Protein AF-T0J1H4-F1 (afdb_monomer)

Mean predicted aligned error: 4.23 Å

Foldseek 3Di:
DQLVLLVVLQVVLLVLLLVLVLVLQVVPDDPVVSVVVNVVSDPPDRDQLVNSLVVVVVVPNQLSVQLVVQVVVDPPLRVLSVVSVVLNVCVVVVHPRDDDPVSSVVSNVSSVVSSVSSNVSSPD

InterPro domains:
  IPR041519 RiboL-PSP-HEPN [PF18735] (2-123)

Organism: NCBI:txid1346791

pLDDT: mean 90.08, std 8.79, range [57.69, 97.94]

Secondary structure (DSSP, 8-state):
-HHHHHHHHHHHHHHHHHHHHHHHHHTTS-HHHHHHHHHH--TT----HHHHHHHHTTT-HHHHHHHHHHHHTSTTHHHHHHHHHHHHHHHHTT------HHHHHHHHHHHHHHHHHHHHHT--

Sequence (124 aa):
MARFGVVLVCGYVERCVEVIILNRLTARAQPRVLQFIKTYFKKGTNYDCEAICQLLIRFDQGWSNAFRKTIEANDGWEASLASAYALRNSIAHGGDGNKGLPSVEAFYSDCKSIVTALIEATKN

Solvent-accessible surface area (backbone atoms 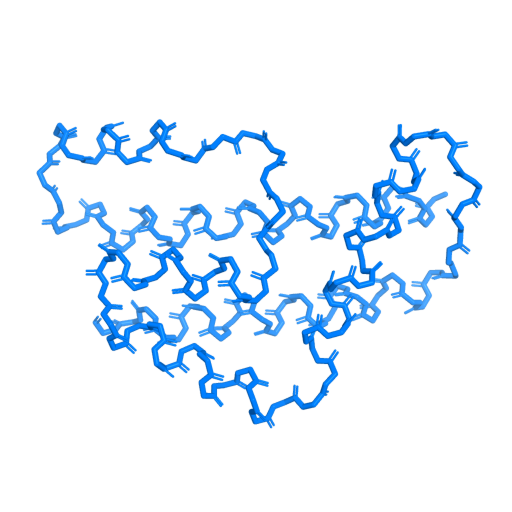only — not comparable to full-atom values): 6863 Å² total; per-residue (Å²): 112,46,57,60,47,34,45,50,44,50,51,48,51,42,50,47,55,51,52,53,54,52,56,65,38,64,85,75,47,57,71,69,60,48,54,54,54,56,67,68,68,57,92,89,58,80,68,44,67,64,54,45,35,64,50,33,46,76,78,37,58,64,32,18,52,47,30,48,56,52,52,73,72,40,85,60,43,60,61,42,49,50,50,42,48,52,42,34,51,34,41,74,74,70,42,84,61,70,61,60,62,70,56,44,50,49,41,40,54,44,48,50,50,52,52,48,41,50,53,62,27,56,69,119

Structure (mmCIF, N/CA/C/O backbone):
data_AF-T0J1H4-F1
#
_entry.id   AF-T0J1H4-F1
#
loop_
_atom_site.group_PDB
_atom_site.id
_atom_site.type_symbol
_atom_site.label_atom_id
_atom_site.label_alt_id
_atom_site.label_comp_id
_atom_site.label_asym_id
_atom_site.label_entity_id
_atom_site.label_seq_id
_atom_site.pdbx_PDB_ins_code
_atom_site.Cartn_x
_atom_site.Cartn_y
_atom_site.Cartn_z
_atom_site.occupancy
_atom_site.B_iso_or_equiv
_atom_site.auth_seq_id
_atom_site.auth_comp_id
_atom_site.auth_asym_id
_atom_site.auth_atom_id
_atom_site.pdbx_PDB_model_num
ATOM 1 N N . MET A 1 1 ? 4.244 3.747 -24.142 1.00 57.69 1 MET A N 1
ATOM 2 C CA . MET A 1 1 ? 3.162 2.987 -23.471 1.00 57.69 1 MET A CA 1
ATOM 3 C C . MET A 1 1 ? 3.552 2.536 -22.065 1.00 57.69 1 MET A C 1
ATOM 5 O O . MET A 1 1 ? 2.834 2.882 -21.138 1.00 57.69 1 MET A O 1
ATOM 9 N N . ALA A 1 2 ? 4.703 1.883 -21.867 1.00 67.81 2 ALA A N 1
ATOM 10 C CA . ALA A 1 2 ? 5.145 1.435 -20.537 1.00 67.81 2 ALA A CA 1
ATOM 11 C C . ALA A 1 2 ? 5.280 2.561 -19.485 1.00 67.81 2 ALA A C 1
ATOM 13 O O . ALA A 1 2 ? 4.917 2.359 -18.330 1.00 67.81 2 ALA A O 1
ATOM 14 N N . ARG A 1 3 ? 5.694 3.773 -19.894 1.00 74.88 3 ARG A N 1
ATOM 15 C CA . ARG A 1 3 ? 5.742 4.967 -19.021 1.00 74.88 3 ARG A CA 1
ATOM 16 C C . ARG A 1 3 ? 4.406 5.270 -18.330 1.00 74.88 3 ARG A C 1
ATOM 18 O O . ARG A 1 3 ? 4.372 5.470 -17.122 1.00 74.88 3 ARG A O 1
ATOM 25 N N . PHE A 1 4 ? 3.304 5.253 -19.082 1.00 82.25 4 PHE A N 1
ATOM 26 C CA . PHE A 1 4 ? 1.968 5.477 -18.522 1.00 82.25 4 PHE A CA 1
ATOM 27 C C . PHE A 1 4 ? 1.537 4.332 -17.603 1.00 82.25 4 PHE A C 1
ATOM 29 O O . PHE A 1 4 ? 0.888 4.578 -16.593 1.00 82.25 4 PHE A O 1
ATOM 36 N N . GLY A 1 5 ? 1.950 3.099 -17.907 1.00 85.56 5 GLY A N 1
ATOM 37 C CA . GLY A 1 5 ? 1.674 1.939 -17.063 1.00 85.56 5 GLY A CA 1
ATOM 38 C C . GLY A 1 5 ? 2.244 2.087 -15.651 1.00 85.56 5 GLY A C 1
AT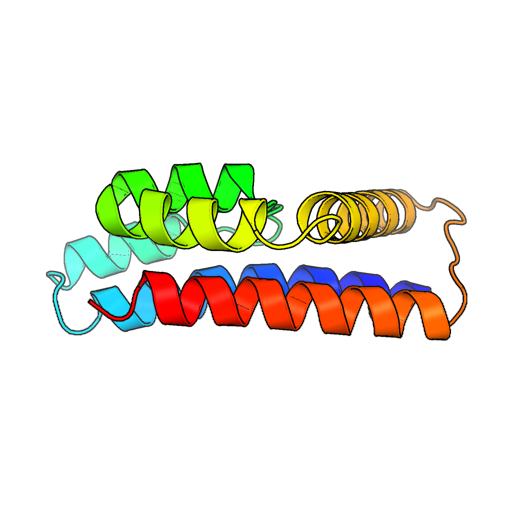OM 39 O O . GLY A 1 5 ? 1.529 1.869 -14.683 1.00 85.56 5 GLY A O 1
ATOM 40 N N . VAL A 1 6 ? 3.487 2.555 -15.512 1.00 89.88 6 VAL A N 1
ATOM 41 C CA . VAL A 1 6 ? 4.110 2.776 -14.190 1.00 89.88 6 VAL A CA 1
ATOM 42 C C . VAL A 1 6 ? 3.366 3.849 -13.392 1.00 89.88 6 VAL A C 1
ATOM 44 O O . VAL A 1 6 ? 3.107 3.667 -12.205 1.00 89.88 6 VAL A O 1
ATOM 47 N N . VAL A 1 7 ? 2.964 4.944 -14.047 1.00 90.06 7 VAL A N 1
ATOM 48 C CA . VAL A 1 7 ? 2.158 6.002 -13.414 1.00 90.06 7 VAL A CA 1
ATOM 49 C C . VAL A 1 7 ? 0.836 5.439 -12.885 1.00 90.06 7 VAL A C 1
ATOM 51 O O . VAL A 1 7 ? 0.452 5.746 -11.757 1.00 90.06 7 VAL A O 1
ATOM 54 N N . LEU A 1 8 ? 0.171 4.582 -13.665 1.00 91.06 8 LEU A N 1
ATOM 55 C CA . LEU A 1 8 ? -1.072 3.925 -13.259 1.00 91.06 8 LEU A CA 1
ATOM 56 C C . LEU A 1 8 ? -0.867 2.943 -12.101 1.00 91.06 8 LEU A C 1
ATOM 58 O O . LEU A 1 8 ? -1.690 2.923 -11.192 1.00 91.06 8 LEU A O 1
ATOM 62 N N . VAL A 1 9 ? 0.223 2.169 -12.093 1.00 92.69 9 VAL A N 1
ATOM 63 C CA . VAL A 1 9 ? 0.540 1.233 -10.999 1.00 92.69 9 VAL A CA 1
ATOM 64 C C . VAL A 1 9 ? 0.762 1.976 -9.681 1.00 92.69 9 VAL A C 1
ATOM 66 O O . VAL A 1 9 ? 0.177 1.606 -8.665 1.00 92.69 9 VAL A O 1
ATOM 69 N N . CYS A 1 10 ? 1.537 3.062 -9.687 1.00 93.00 10 CYS A N 1
ATOM 70 C CA . CYS A 1 10 ? 1.715 3.881 -8.487 1.00 93.00 10 CYS A CA 1
ATOM 71 C C . CYS A 1 10 ? 0.389 4.509 -8.034 1.00 93.00 10 CYS A C 1
ATOM 73 O O . CYS A 1 10 ? 0.029 4.403 -6.867 1.00 93.00 10 CYS A O 1
ATOM 75 N N . GLY A 1 11 ? -0.376 5.100 -8.960 1.00 92.88 11 GLY A N 1
ATOM 76 C CA . GLY A 1 11 ? -1.684 5.680 -8.642 1.00 92.88 11 GLY A CA 1
ATOM 77 C C . GLY A 1 11 ? -2.693 4.651 -8.115 1.00 92.88 11 GLY A C 1
ATOM 78 O O . GLY A 1 11 ? -3.528 4.982 -7.275 1.00 92.88 11 GLY A O 1
ATOM 79 N N . TYR A 1 12 ? -2.596 3.395 -8.561 1.00 94.44 12 TYR A N 1
ATOM 80 C CA . TYR A 1 12 ? -3.382 2.280 -8.038 1.00 94.44 12 TYR A CA 1
ATOM 81 C C . TYR A 1 12 ? -3.094 2.039 -6.552 1.00 94.44 12 TYR A C 1
ATOM 83 O O . TYR A 1 12 ? -4.039 1.995 -5.766 1.00 94.44 12 TYR A O 1
ATOM 91 N N . VAL A 1 13 ? -1.819 1.961 -6.148 1.00 95.31 13 VAL A N 1
ATOM 92 C CA . VAL A 1 13 ? -1.443 1.788 -4.733 1.00 95.31 13 VAL A CA 1
ATOM 93 C C . VAL A 1 13 ? -1.967 2.949 -3.893 1.00 95.31 13 VAL A C 1
ATOM 95 O O . VAL A 1 13 ? -2.653 2.721 -2.898 1.00 95.31 13 VAL A O 1
ATOM 98 N N . GLU A 1 14 ? -1.723 4.186 -4.329 1.00 94.38 14 GLU A N 1
ATOM 99 C CA . GLU A 1 14 ? -2.159 5.388 -3.610 1.00 94.38 14 GLU A CA 1
ATOM 100 C C . GLU A 1 14 ? -3.670 5.406 -3.384 1.00 94.38 14 GLU A C 1
ATOM 102 O O . GLU A 1 14 ? -4.149 5.628 -2.267 1.00 94.38 14 GLU A O 1
ATOM 107 N N . ARG A 1 15 ? -4.433 5.107 -4.441 1.00 93.94 15 ARG A N 1
ATOM 108 C CA . ARG A 1 15 ? -5.889 5.084 -4.367 1.00 93.94 15 ARG A CA 1
ATOM 109 C C . ARG A 1 15 ? -6.395 3.942 -3.492 1.00 93.94 15 ARG A C 1
ATOM 111 O O . ARG A 1 15 ? -7.352 4.135 -2.745 1.00 93.94 15 ARG A O 1
ATOM 118 N N . CYS A 1 16 ? -5.785 2.763 -3.578 1.00 95.50 16 CYS A N 1
ATOM 119 C CA . CYS A 1 16 ? -6.173 1.618 -2.766 1.00 95.50 16 CYS A CA 1
ATOM 120 C C . CYS A 1 16 ? -5.931 1.867 -1.277 1.00 95.50 16 CYS A C 1
ATOM 122 O O . CYS A 1 16 ? -6.834 1.594 -0.489 1.00 95.50 16 CYS A O 1
ATOM 124 N N . VAL A 1 17 ? -4.781 2.432 -0.893 1.00 94.94 17 VAL A N 1
ATOM 125 C CA . VAL A 1 17 ? -4.483 2.778 0.508 1.00 94.94 17 VAL A CA 1
ATOM 126 C C . VAL A 1 17 ? -5.566 3.693 1.083 1.00 94.94 17 VAL A C 1
ATOM 128 O O . VAL A 1 17 ? -6.139 3.388 2.130 1.00 94.94 17 VAL A O 1
ATOM 131 N N . GLU A 1 18 ? -5.908 4.766 0.365 1.00 93.94 18 GLU A N 1
ATOM 132 C CA . GLU A 1 18 ? -6.978 5.686 0.761 1.00 93.94 18 GLU A CA 1
ATOM 133 C C . GLU A 1 18 ? -8.327 4.965 0.906 1.00 93.94 18 GLU A C 1
ATOM 135 O O . GLU A 1 18 ? -8.976 5.053 1.950 1.00 93.94 18 GLU A O 1
ATOM 140 N N . VAL A 1 19 ? -8.763 4.247 -0.136 1.00 93.94 19 VAL A N 1
ATOM 141 C CA . VAL A 1 19 ? -10.084 3.601 -0.162 1.00 93.94 19 VAL A CA 1
ATOM 142 C C . VAL A 1 19 ? -10.216 2.558 0.939 1.00 93.94 19 VAL A C 1
ATOM 144 O O . VAL A 1 19 ? -11.251 2.516 1.602 1.00 93.94 19 VAL A O 1
ATOM 147 N N . ILE A 1 20 ? -9.193 1.725 1.143 1.00 95.31 20 ILE A N 1
ATOM 148 C CA . ILE A 1 20 ? -9.220 0.659 2.147 1.00 95.31 20 ILE A CA 1
ATOM 149 C C . ILE A 1 20 ? -9.357 1.273 3.538 1.00 95.31 20 ILE A C 1
ATOM 151 O O . ILE A 1 20 ? -10.291 0.923 4.260 1.00 95.31 20 ILE A O 1
ATOM 155 N N . ILE A 1 21 ? -8.499 2.234 3.890 1.00 93.56 21 ILE A N 1
ATOM 156 C CA . ILE A 1 21 ? -8.521 2.854 5.219 1.00 93.56 21 ILE A CA 1
ATOM 157 C C . ILE A 1 21 ? -9.844 3.591 5.450 1.00 93.56 21 ILE A C 1
ATOM 159 O O . ILE A 1 21 ? -10.505 3.369 6.465 1.00 93.56 21 ILE A O 1
ATOM 163 N N . LEU A 1 22 ? -10.289 4.420 4.501 1.00 92.56 22 LEU A N 1
ATOM 164 C CA . LEU A 1 22 ? -11.551 5.147 4.648 1.00 92.56 22 LEU A CA 1
ATOM 165 C C . LEU A 1 22 ? -12.753 4.206 4.770 1.00 92.56 22 LEU A C 1
ATOM 167 O O . LEU A 1 22 ? -13.657 4.482 5.560 1.00 92.56 22 LEU A O 1
ATOM 171 N N . ASN A 1 23 ? -12.771 3.091 4.037 1.00 93.25 23 ASN A N 1
ATOM 172 C CA . ASN A 1 23 ? -13.840 2.100 4.139 1.00 93.25 23 ASN A CA 1
ATOM 173 C C . ASN A 1 23 ? -13.878 1.472 5.544 1.00 93.25 23 ASN A C 1
ATOM 175 O O . ASN A 1 23 ? -14.934 1.460 6.176 1.00 93.25 23 ASN A O 1
ATOM 179 N N . ARG A 1 24 ? -12.722 1.070 6.095 1.00 92.25 24 ARG A N 1
ATOM 180 C CA . ARG A 1 24 ? -12.631 0.526 7.466 1.00 92.25 24 ARG A CA 1
ATOM 181 C C . ARG A 1 24 ? -13.133 1.499 8.525 1.00 92.25 24 ARG A C 1
ATOM 183 O O . ARG A 1 24 ? -13.775 1.092 9.491 1.00 92.25 24 ARG A O 1
ATOM 190 N N . LEU A 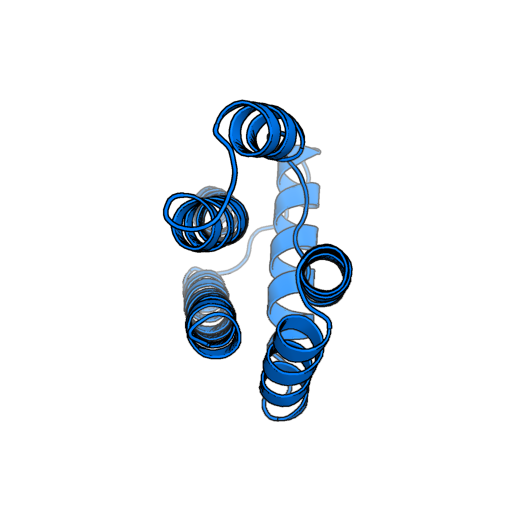1 25 ? -12.880 2.787 8.324 1.00 90.44 25 LEU A N 1
ATOM 191 C CA . LEU A 1 25 ? -13.295 3.830 9.254 1.00 90.44 25 LEU A CA 1
ATOM 192 C C . LEU A 1 25 ? -14.759 4.241 9.084 1.00 90.44 25 LEU A C 1
ATOM 194 O O . LEU A 1 25 ? -15.364 4.685 10.053 1.00 90.44 25 LEU A O 1
ATOM 198 N N . THR A 1 26 ? -15.358 4.084 7.901 1.00 89.00 26 THR A N 1
ATOM 199 C CA . THR A 1 26 ? -16.708 4.603 7.609 1.00 89.00 26 THR A CA 1
ATOM 200 C C . THR A 1 26 ? -17.780 4.036 8.545 1.00 89.00 26 THR A C 1
ATOM 202 O O . THR A 1 26 ? -18.691 4.763 8.927 1.00 89.00 26 THR A O 1
ATOM 205 N N . ALA A 1 27 ? -17.656 2.773 8.962 1.00 83.00 27 ALA A N 1
ATOM 206 C CA . ALA A 1 27 ? -18.601 2.146 9.890 1.00 83.00 27 ALA A CA 1
ATOM 207 C C . ALA A 1 27 ? -18.308 2.428 11.378 1.00 83.00 27 ALA A C 1
ATOM 209 O O . ALA A 1 27 ? -19.175 2.206 12.219 1.00 83.00 27 ALA A O 1
ATOM 210 N N . ARG A 1 28 ? -17.090 2.878 11.717 1.00 85.62 28 ARG A N 1
ATOM 211 C CA . ARG A 1 28 ? -16.594 2.971 13.106 1.00 85.62 28 ARG A CA 1
ATOM 212 C C . ARG A 1 28 ? -16.378 4.414 13.581 1.00 85.62 28 ARG A C 1
ATOM 214 O O . ARG A 1 28 ? -16.454 4.685 14.775 1.00 85.62 28 ARG A O 1
ATOM 221 N N . ALA A 1 29 ? -16.083 5.339 12.671 1.00 89.56 29 ALA A N 1
ATOM 222 C CA . ALA A 1 29 ? -15.677 6.701 12.992 1.00 89.56 29 ALA A CA 1
ATOM 223 C C . ALA A 1 29 ? -16.856 7.683 13.000 1.00 89.56 29 ALA A C 1
ATOM 225 O O . ALA A 1 29 ? -17.769 7.623 12.178 1.00 89.56 29 ALA A O 1
ATOM 226 N N . GLN A 1 30 ? -16.783 8.667 13.895 1.00 93.75 30 GLN A N 1
ATOM 227 C CA . GLN A 1 30 ? -17.722 9.783 13.929 1.00 93.75 30 GLN A CA 1
ATOM 228 C C . GLN A 1 30 ? -17.606 10.622 12.629 1.00 93.75 30 GLN A C 1
ATOM 230 O O . GLN A 1 30 ? -16.491 10.858 12.156 1.00 93.75 30 GLN A O 1
ATOM 235 N N . PRO A 1 31 ? -18.713 11.124 12.038 1.00 91.38 31 PRO A N 1
ATOM 236 C CA . PRO A 1 31 ? -18.685 11.753 10.710 1.00 91.38 31 PRO A CA 1
ATOM 237 C C . PRO A 1 31 ? -17.727 12.944 10.536 1.00 91.38 31 PRO A C 1
ATOM 239 O O . PRO A 1 31 ? -17.154 13.117 9.462 1.00 91.38 31 PRO A O 1
ATOM 242 N N . ARG A 1 32 ? -17.515 13.766 11.574 1.00 92.75 32 ARG A N 1
ATOM 243 C CA . ARG A 1 32 ? -16.569 14.900 11.529 1.00 92.75 32 ARG A CA 1
ATOM 244 C C . ARG A 1 32 ? -15.121 14.414 11.567 1.00 92.75 32 ARG A C 1
ATOM 246 O O . ARG A 1 32 ? -14.293 14.953 10.841 1.00 92.75 32 ARG A O 1
ATOM 253 N N . VAL A 1 33 ? -14.831 13.373 12.351 1.00 90.94 33 VAL A N 1
ATOM 254 C CA . VAL A 1 33 ? -13.520 12.701 12.355 1.00 90.94 33 VAL A CA 1
ATOM 255 C C . VAL A 1 33 ? -13.238 12.087 10.984 1.00 90.94 33 VAL A C 1
ATOM 257 O O . VAL A 1 33 ? -12.168 12.305 10.424 1.00 90.94 33 VAL A O 1
ATOM 260 N N . LEU A 1 34 ? -14.219 11.407 10.383 1.00 91.00 34 LEU A N 1
ATOM 261 C CA . LEU A 1 34 ? -14.085 10.858 9.033 1.00 91.00 34 LEU A CA 1
ATOM 262 C C . LEU A 1 34 ? -13.829 11.958 7.990 1.00 91.00 34 LEU A C 1
ATOM 264 O O . LEU A 1 34 ? -12.990 11.785 7.109 1.00 91.00 34 LEU A O 1
ATOM 268 N N . GLN A 1 35 ? -14.513 13.102 8.096 1.00 90.44 35 GLN A N 1
ATOM 269 C CA . GLN A 1 35 ? -14.288 14.242 7.207 1.00 90.44 35 GLN A CA 1
ATOM 270 C C . GLN A 1 35 ? -12.880 14.827 7.362 1.00 90.44 35 GLN A C 1
ATOM 272 O O . GLN A 1 35 ? -12.251 15.144 6.356 1.00 90.44 35 GLN A O 1
ATOM 277 N N . PHE A 1 36 ? -12.371 14.934 8.591 1.00 90.50 36 PHE A N 1
ATOM 278 C CA . PHE A 1 36 ? -10.992 15.348 8.849 1.00 90.50 36 PHE A CA 1
ATOM 279 C C . PHE A 1 36 ? -9.986 14.361 8.241 1.00 90.50 36 PHE A C 1
ATOM 281 O O . PHE A 1 36 ? -9.056 14.765 7.555 1.00 90.50 36 PHE A O 1
ATOM 288 N N . ILE A 1 37 ? -10.202 13.057 8.406 1.00 90.06 37 ILE A N 1
ATOM 289 C CA . ILE A 1 37 ? -9.304 12.032 7.860 1.00 90.06 37 ILE A CA 1
ATOM 290 C C . ILE A 1 37 ? -9.304 12.048 6.326 1.00 90.06 37 ILE A C 1
ATOM 292 O O . ILE A 1 37 ? -8.250 11.911 5.714 1.00 90.06 37 ILE A O 1
ATOM 296 N N . LYS A 1 38 ? -10.449 12.293 5.678 1.00 88.88 38 LYS A N 1
ATOM 297 C CA . LYS A 1 38 ? -10.507 12.463 4.216 1.00 88.88 38 LYS A CA 1
ATOM 298 C C . LYS A 1 38 ? -9.593 13.582 3.709 1.00 88.88 38 LYS A C 1
ATOM 300 O O . LYS A 1 38 ? -9.076 13.460 2.607 1.00 88.88 38 LYS A O 1
ATOM 305 N N . THR A 1 39 ? -9.369 14.648 4.484 1.00 88.19 39 THR A N 1
ATOM 306 C CA . THR A 1 39 ? -8.461 15.733 4.067 1.00 88.19 39 THR A CA 1
ATOM 307 C C . THR A 1 39 ? -6.982 15.382 4.243 1.00 88.19 39 THR A C 1
ATOM 309 O O . THR A 1 39 ? -6.125 16.030 3.637 1.00 88.19 39 THR A O 1
ATOM 312 N N . TYR A 1 40 ? -6.674 14.348 5.035 1.00 85.88 40 TYR A N 1
ATOM 313 C CA . TYR A 1 40 ? -5.318 13.832 5.209 1.00 85.88 40 TYR A CA 1
ATOM 314 C C . TYR A 1 40 ? -4.795 13.161 3.933 1.00 85.88 40 TYR A C 1
ATOM 316 O O . TYR A 1 40 ? -3.621 13.306 3.591 1.00 85.88 40 TYR A O 1
ATOM 324 N N . PHE A 1 41 ? -5.668 12.464 3.204 1.00 84.94 41 PHE A N 1
ATOM 325 C CA . PHE A 1 41 ? -5.332 11.841 1.928 1.00 84.94 41 PHE A CA 1
ATOM 326 C C . PHE A 1 41 ? -5.240 12.913 0.832 1.00 84.94 41 PHE A C 1
ATOM 328 O O . PHE A 1 41 ? -6.237 13.339 0.250 1.00 84.94 41 PHE A O 1
ATOM 335 N N . LYS A 1 42 ? -4.020 13.394 0.575 1.00 69.25 42 LYS A N 1
ATOM 336 C CA . LYS A 1 42 ? -3.718 14.336 -0.511 1.00 69.25 42 LYS A CA 1
ATOM 337 C C . LYS A 1 42 ? -3.321 13.576 -1.777 1.00 69.25 42 LYS A C 1
ATOM 339 O O . LYS A 1 42 ? -2.722 12.507 -1.714 1.00 69.25 42 LYS A O 1
ATOM 344 N N . LYS A 1 43 ? -3.609 14.155 -2.945 1.00 63.81 43 LYS A N 1
ATOM 345 C CA . LYS A 1 43 ? -3.122 13.623 -4.229 1.00 63.81 43 LYS A CA 1
ATOM 346 C C . LYS A 1 43 ? -1.589 13.692 -4.285 1.00 63.81 43 LYS A C 1
ATOM 348 O O . LYS A 1 43 ? -1.026 14.737 -3.964 1.00 63.81 43 LYS A O 1
ATOM 353 N N . GLY A 1 44 ? -0.947 12.618 -4.750 1.00 61.16 44 GLY A N 1
ATOM 354 C CA . GLY A 1 44 ? 0.499 12.564 -5.002 1.00 61.16 44 GLY A CA 1
ATOM 355 C C . GLY A 1 44 ? 1.366 12.151 -3.808 1.00 61.16 44 GLY A C 1
ATOM 356 O O . GLY A 1 44 ? 2.559 12.443 -3.802 1.00 61.16 44 GLY A O 1
ATOM 357 N N . THR A 1 45 ? 0.792 11.520 -2.781 1.00 76.56 45 THR A N 1
ATOM 358 C CA . THR A 1 45 ? 1.569 10.924 -1.684 1.00 76.56 45 THR A CA 1
ATOM 359 C C . THR A 1 45 ? 2.130 9.569 -2.097 1.00 76.56 45 THR A C 1
ATOM 361 O O . THR A 1 45 ? 1.367 8.675 -2.436 1.00 76.56 45 THR A O 1
ATOM 364 N N . ASN A 1 46 ? 3.446 9.385 -1.987 1.00 85.44 46 ASN A N 1
ATOM 365 C CA . ASN A 1 46 ? 4.090 8.098 -2.254 1.00 85.44 46 ASN A CA 1
ATOM 366 C C . ASN A 1 46 ? 3.899 7.196 -1.039 1.00 85.44 46 ASN A C 1
ATOM 368 O O . ASN A 1 46 ? 4.604 7.340 -0.043 1.00 85.44 46 ASN A O 1
ATOM 372 N N . TYR A 1 47 ? 2.944 6.280 -1.114 1.00 91.31 47 TYR A N 1
ATOM 373 C CA . TYR A 1 47 ? 2.761 5.261 -0.090 1.00 91.31 47 TYR A CA 1
ATOM 374 C C . TYR A 1 47 ? 3.698 4.087 -0.361 1.00 91.31 47 TYR A C 1
ATOM 376 O O . TYR A 1 47 ? 3.277 3.095 -0.956 1.00 91.31 47 TYR A O 1
ATOM 384 N N . ASP A 1 48 ? 4.972 4.222 0.014 1.00 93.38 48 ASP A N 1
ATOM 385 C CA . ASP A 1 48 ? 5.851 3.060 0.172 1.00 93.38 48 ASP A CA 1
ATOM 386 C C . ASP A 1 48 ? 5.448 2.232 1.410 1.00 93.38 48 ASP A C 1
ATOM 388 O O . ASP A 1 48 ? 4.575 2.630 2.189 1.00 93.38 48 ASP A O 1
ATOM 392 N N . CYS A 1 49 ? 6.035 1.044 1.573 1.00 95.12 49 CYS A N 1
ATOM 393 C CA . CYS A 1 49 ? 5.657 0.133 2.656 1.00 95.12 49 CYS A CA 1
ATOM 394 C C . CYS A 1 49 ? 5.840 0.767 4.043 1.00 95.12 49 CYS A C 1
ATOM 396 O O . CYS A 1 49 ? 4.997 0.569 4.920 1.00 95.12 49 CYS A O 1
ATOM 398 N N . GLU A 1 50 ? 6.888 1.567 4.240 1.00 94.94 50 GLU A N 1
ATOM 399 C CA . GLU A 1 50 ? 7.132 2.246 5.510 1.00 94.94 50 GLU A CA 1
ATOM 400 C C . GLU A 1 50 ? 6.103 3.356 5.752 1.00 94.94 50 GLU A C 1
ATOM 402 O O . GLU A 1 50 ? 5.495 3.416 6.819 1.00 94.94 50 GLU A O 1
ATOM 407 N N . ALA A 1 51 ? 5.810 4.185 4.751 1.00 94.50 51 ALA A N 1
ATOM 408 C CA . ALA A 1 51 ? 4.776 5.210 4.819 1.00 94.50 51 ALA A CA 1
ATOM 409 C C . ALA A 1 51 ? 3.390 4.610 5.108 1.00 94.50 51 ALA A C 1
ATOM 411 O O . ALA A 1 51 ? 2.610 5.199 5.860 1.00 94.50 51 ALA A O 1
ATOM 412 N N . ILE A 1 52 ? 3.087 3.424 4.564 1.00 96.00 52 ILE A N 1
ATOM 413 C CA . ILE A 1 52 ? 1.870 2.674 4.898 1.00 96.00 52 ILE A CA 1
ATOM 414 C C . ILE A 1 52 ? 1.908 2.232 6.367 1.00 96.00 52 ILE A C 1
ATOM 416 O O . ILE A 1 52 ? 0.952 2.502 7.091 1.00 96.00 52 ILE A O 1
ATOM 420 N N . CYS A 1 53 ? 3.004 1.637 6.853 1.00 96.81 53 CYS A N 1
ATOM 421 C CA . CYS A 1 53 ? 3.152 1.265 8.267 1.00 96.81 53 CYS A CA 1
ATOM 422 C C . CYS A 1 53 ? 2.961 2.462 9.216 1.00 96.81 53 CYS A C 1
ATOM 424 O O . CYS A 1 53 ? 2.253 2.346 10.222 1.00 96.81 53 CYS A O 1
ATOM 426 N N . GLN A 1 54 ? 3.560 3.610 8.881 1.00 94.88 54 GLN A N 1
ATOM 427 C CA . GLN A 1 54 ? 3.483 4.864 9.639 1.00 94.88 54 GLN A CA 1
ATOM 428 C C . GLN A 1 54 ? 2.111 5.536 9.561 1.00 94.88 54 GLN A C 1
ATOM 430 O O . GLN A 1 54 ? 1.758 6.349 10.417 1.00 94.88 54 GLN A O 1
ATOM 435 N N . LEU A 1 55 ? 1.317 5.224 8.539 1.00 93.88 55 LEU A N 1
ATOM 436 C CA . LEU A 1 55 ? -0.082 5.615 8.493 1.00 93.88 55 LEU A CA 1
ATOM 437 C C . LEU A 1 55 ? -0.930 4.689 9.367 1.00 93.88 55 LEU A C 1
ATOM 439 O O . LEU A 1 55 ? -1.717 5.173 10.177 1.00 93.88 55 LEU A O 1
ATOM 443 N N . LEU A 1 56 ? -0.752 3.374 9.228 1.00 95.56 56 LEU A N 1
ATOM 444 C CA . LEU A 1 56 ? -1.520 2.365 9.958 1.00 95.56 56 LEU A CA 1
ATOM 445 C C . LEU A 1 56 ? -1.366 2.510 11.471 1.00 95.56 56 LEU A C 1
ATOM 447 O O . LEU A 1 56 ? -2.372 2.486 12.170 1.00 95.56 56 LEU A O 1
ATOM 451 N N . ILE A 1 57 ? -0.149 2.765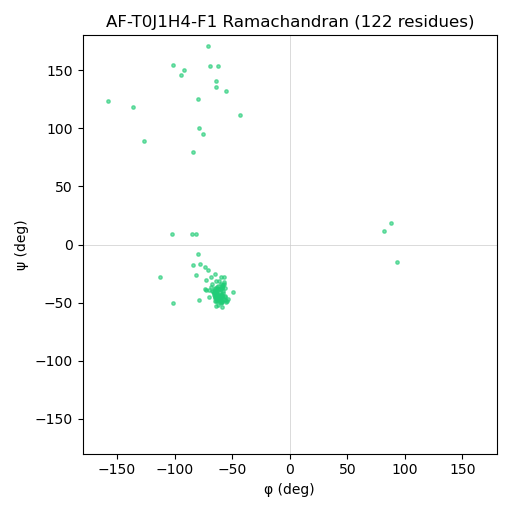 11.964 1.00 96.25 57 I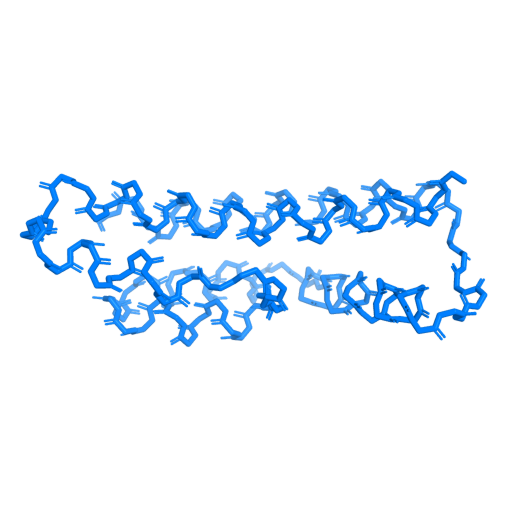LE A N 1
ATOM 452 C CA . ILE A 1 57 ? 0.124 2.949 13.400 1.00 96.25 57 ILE A CA 1
ATOM 453 C C . ILE A 1 57 ? -0.707 4.076 14.035 1.00 96.25 57 ILE A C 1
ATOM 455 O O . ILE A 1 57 ? -1.019 4.021 15.220 1.00 96.25 57 ILE A O 1
ATOM 459 N N . ARG A 1 58 ? -1.109 5.089 13.252 1.00 92.69 58 ARG A N 1
ATOM 460 C CA . ARG A 1 58 ? -1.938 6.207 13.736 1.00 92.69 58 ARG A CA 1
ATOM 461 C C . ARG A 1 58 ? -3.394 5.814 13.967 1.00 92.69 58 ARG A C 1
ATOM 463 O O . ARG A 1 58 ? -4.106 6.544 14.649 1.00 92.69 58 ARG A O 1
ATOM 470 N N . PHE A 1 59 ? -3.834 4.712 13.366 1.00 92.38 59 PHE A N 1
ATOM 471 C CA . PHE A 1 59 ? -5.174 4.165 13.541 1.00 92.38 59 PHE A CA 1
ATOM 472 C C . PHE A 1 59 ? -5.160 2.986 14.506 1.00 92.38 59 PHE A C 1
ATOM 474 O O . PHE A 1 59 ? -5.948 2.967 15.446 1.00 92.38 59 PHE A O 1
ATOM 481 N N . ASP A 1 60 ? -4.267 2.026 14.271 1.00 94.19 60 ASP A N 1
ATOM 482 C CA . ASP A 1 60 ? -4.156 0.799 15.046 1.00 94.19 60 ASP A CA 1
ATOM 483 C C . ASP A 1 60 ? -2.746 0.192 14.889 1.00 94.19 60 ASP A C 1
ATOM 485 O O . ASP A 1 60 ? -2.277 -0.101 13.782 1.00 94.19 60 ASP A O 1
ATOM 489 N N . GLN A 1 61 ? -2.051 -0.014 16.011 1.00 96.69 61 GLN A N 1
ATOM 490 C CA . GLN A 1 61 ? -0.715 -0.623 16.024 1.00 96.69 61 GLN A CA 1
ATOM 491 C C . GLN A 1 61 ? -0.728 -2.063 15.481 1.00 96.69 61 GLN A C 1
ATOM 493 O O . GLN A 1 61 ? 0.215 -2.482 14.809 1.00 96.69 61 GLN A O 1
ATOM 498 N N . GLY A 1 62 ? -1.788 -2.824 15.756 1.00 97.50 62 GLY A N 1
ATOM 499 C CA . GLY A 1 62 ? -1.982 -4.189 15.280 1.00 97.50 62 GLY A CA 1
ATOM 500 C C . GLY A 1 62 ? -2.084 -4.268 13.760 1.00 97.50 62 GLY A C 1
ATOM 501 O O . GLY A 1 62 ? -1.480 -5.163 13.169 1.00 97.50 62 GLY A O 1
ATOM 502 N N . TRP A 1 63 ? -2.745 -3.301 13.113 1.00 97.31 63 TRP A N 1
ATOM 503 C CA . TRP A 1 63 ? -2.772 -3.214 11.646 1.00 97.31 63 TRP A CA 1
ATOM 504 C C . TRP A 1 63 ? -1.369 -3.012 11.065 1.00 97.31 63 TRP A C 1
ATOM 506 O O . TRP A 1 63 ? -0.989 -3.704 10.122 1.00 97.31 63 TRP A O 1
ATOM 516 N N . SER A 1 64 ? -0.581 -2.102 11.649 1.00 97.75 64 SER A N 1
ATOM 517 C CA . SER A 1 64 ? 0.804 -1.855 11.221 1.00 97.75 64 SER A CA 1
ATOM 518 C C . SER A 1 64 ? 1.667 -3.111 11.375 1.00 97.75 64 SER A C 1
ATOM 520 O O . SER A 1 64 ? 2.341 -3.522 10.432 1.00 97.75 64 SER A O 1
ATOM 522 N N . ASN A 1 65 ? 1.567 -3.790 12.522 1.00 97.94 65 ASN A N 1
ATOM 523 C CA . ASN A 1 65 ? 2.312 -5.020 12.795 1.00 97.94 65 ASN A CA 1
ATOM 524 C C . ASN A 1 65 ? 1.933 -6.158 11.831 1.00 97.94 65 ASN A C 1
ATOM 526 O O . ASN A 1 65 ? 2.811 -6.856 11.326 1.00 97.94 65 ASN A O 1
ATOM 530 N N . ALA A 1 66 ? 0.637 -6.348 11.560 1.00 97.88 66 ALA A N 1
ATOM 531 C CA . ALA A 1 66 ? 0.152 -7.387 10.652 1.00 97.88 66 ALA A CA 1
ATOM 532 C C . ALA A 1 66 ? 0.588 -7.137 9.200 1.00 97.88 66 ALA A C 1
ATOM 534 O O . ALA A 1 66 ? 1.024 -8.064 8.509 1.00 97.88 66 ALA A O 1
ATOM 535 N N . PHE A 1 67 ? 0.513 -5.881 8.752 1.00 97.94 67 PHE A N 1
ATOM 536 C CA . PHE A 1 67 ? 0.982 -5.485 7.430 1.00 97.94 67 PHE A CA 1
ATOM 537 C C . PHE A 1 67 ? 2.494 -5.691 7.306 1.00 97.94 67 PHE A C 1
ATOM 539 O O . PHE A 1 67 ? 2.928 -6.430 6.424 1.00 97.94 67 PHE A O 1
ATOM 546 N N . ARG A 1 68 ? 3.281 -5.137 8.241 1.00 97.44 68 ARG A N 1
ATOM 547 C CA . ARG A 1 68 ? 4.746 -5.261 8.264 1.00 97.44 68 ARG A CA 1
ATOM 548 C C . ARG A 1 68 ? 5.195 -6.718 8.224 1.00 97.44 68 ARG A C 1
ATOM 550 O O . ARG A 1 68 ? 5.987 -7.072 7.362 1.00 97.44 68 ARG A O 1
ATOM 557 N N . LYS A 1 69 ? 4.611 -7.577 9.065 1.00 97.44 69 LYS A N 1
ATOM 558 C CA . LYS A 1 69 ? 4.914 -9.016 9.082 1.00 97.44 69 LYS A CA 1
ATOM 559 C C . LYS A 1 69 ? 4.697 -9.679 7.717 1.00 97.44 69 LYS A C 1
ATOM 561 O O . LYS A 1 69 ? 5.446 -10.574 7.341 1.00 97.44 69 LYS A O 1
ATOM 566 N N . THR A 1 70 ? 3.662 -9.269 6.986 1.00 97.44 70 THR A N 1
ATOM 567 C CA . THR A 1 70 ? 3.370 -9.822 5.657 1.00 97.44 70 THR A CA 1
ATOM 568 C C . THR A 1 70 ? 4.370 -9.325 4.614 1.00 97.44 70 THR A C 1
ATOM 570 O O . THR A 1 70 ? 4.798 -10.110 3.774 1.00 97.44 70 THR A O 1
ATOM 573 N N . ILE A 1 71 ? 4.768 -8.050 4.680 1.00 96.88 71 ILE A N 1
ATOM 574 C CA . ILE A 1 71 ? 5.793 -7.483 3.793 1.00 96.88 71 ILE A CA 1
ATOM 575 C C . ILE A 1 71 ? 7.157 -8.139 4.041 1.00 96.88 71 ILE A C 1
ATOM 577 O O . ILE A 1 71 ? 7.791 -8.580 3.092 1.00 96.88 71 ILE A O 1
ATOM 581 N N . GLU A 1 72 ? 7.569 -8.285 5.301 1.00 95.56 72 GLU A N 1
ATOM 582 C CA . GLU A 1 72 ? 8.844 -8.915 5.682 1.00 95.56 72 GLU A CA 1
ATOM 583 C C . GLU A 1 72 ? 8.915 -10.405 5.312 1.00 95.56 72 GLU A C 1
ATOM 585 O O . GLU A 1 72 ? 9.998 -10.938 5.109 1.00 95.56 72 GLU A O 1
ATOM 590 N N . ALA A 1 73 ? 7.771 -11.086 5.203 1.00 95.88 73 ALA A N 1
ATOM 591 C CA . ALA A 1 73 ? 7.708 -12.477 4.757 1.00 95.88 73 ALA A CA 1
ATOM 592 C C . ALA A 1 73 ? 7.807 -12.644 3.227 1.00 95.88 73 ALA A C 1
ATOM 594 O O . ALA A 1 73 ? 7.868 -13.777 2.749 1.00 95.88 73 ALA A O 1
ATOM 595 N N . ASN A 1 74 ? 7.771 -11.551 2.457 1.00 93.50 74 ASN A N 1
ATOM 596 C CA . ASN A 1 74 ? 7.789 -11.575 0.996 1.00 93.50 74 ASN A CA 1
ATOM 597 C C . ASN A 1 74 ? 8.912 -10.682 0.462 1.00 93.50 74 ASN A C 1
ATOM 599 O O . ASN A 1 74 ? 8.721 -9.497 0.170 1.00 93.50 74 ASN A O 1
ATOM 603 N N . ASP A 1 75 ? 10.085 -11.291 0.302 1.00 87.19 75 ASP A N 1
ATOM 604 C CA . ASP A 1 75 ? 11.277 -10.608 -0.185 1.00 87.19 75 ASP A CA 1
ATOM 605 C C . ASP A 1 75 ? 11.030 -9.923 -1.538 1.00 87.19 75 ASP A C 1
ATOM 607 O O . ASP A 1 75 ? 10.504 -10.502 -2.490 1.00 87.19 75 ASP A O 1
ATOM 611 N N . GLY A 1 76 ? 11.447 -8.660 -1.633 1.00 91.44 76 GLY A N 1
ATOM 612 C CA . GLY A 1 76 ? 11.457 -7.901 -2.883 1.00 91.44 76 GLY A CA 1
ATOM 613 C C . GLY A 1 76 ? 10.215 -7.055 -3.166 1.00 91.44 76 GLY A C 1
ATOM 614 O O . GLY A 1 76 ? 10.315 -6.145 -3.987 1.00 91.44 76 GLY A O 1
ATOM 615 N N . TRP A 1 77 ? 9.086 -7.246 -2.472 1.00 95.50 77 TRP A N 1
ATOM 616 C CA . TRP A 1 77 ? 7.891 -6.407 -2.674 1.00 95.50 77 TRP A CA 1
ATOM 617 C C . TRP A 1 77 ? 8.154 -4.931 -2.371 1.00 95.50 77 TRP A C 1
ATOM 619 O O . TRP A 1 77 ? 7.828 -4.057 -3.176 1.00 95.50 77 TRP A O 1
ATOM 629 N N . GLU A 1 78 ? 8.798 -4.649 -1.239 1.00 94.44 78 GLU A N 1
ATOM 630 C CA . GLU A 1 78 ? 9.156 -3.285 -0.847 1.00 94.44 78 GLU A CA 1
ATOM 631 C C . GLU A 1 78 ? 10.089 -2.626 -1.872 1.00 94.44 78 GLU A C 1
ATOM 633 O O . GLU A 1 78 ? 9.820 -1.522 -2.350 1.00 94.44 78 GLU A O 1
ATOM 638 N N . ALA A 1 79 ? 11.139 -3.338 -2.290 1.00 94.88 79 ALA A N 1
ATOM 639 C CA . ALA A 1 79 ? 12.075 -2.857 -3.301 1.00 94.88 79 ALA A CA 1
ATOM 640 C C . ALA A 1 79 ? 11.401 -2.643 -4.670 1.00 94.88 79 ALA A C 1
ATOM 642 O O . ALA A 1 79 ? 11.725 -1.689 -5.386 1.00 94.88 79 ALA A O 1
ATOM 643 N N . SER A 1 80 ? 10.448 -3.506 -5.031 1.00 94.69 80 SER A N 1
ATOM 644 C CA . SER A 1 80 ? 9.663 -3.423 -6.265 1.00 94.69 80 SER A CA 1
ATOM 645 C C . SER A 1 80 ? 8.793 -2.163 -6.285 1.00 94.69 80 SER A C 1
ATOM 647 O O . SER A 1 80 ? 8.876 -1.365 -7.224 1.00 94.69 80 SER A O 1
ATOM 649 N N . LEU A 1 81 ? 8.053 -1.904 -5.202 1.00 94.9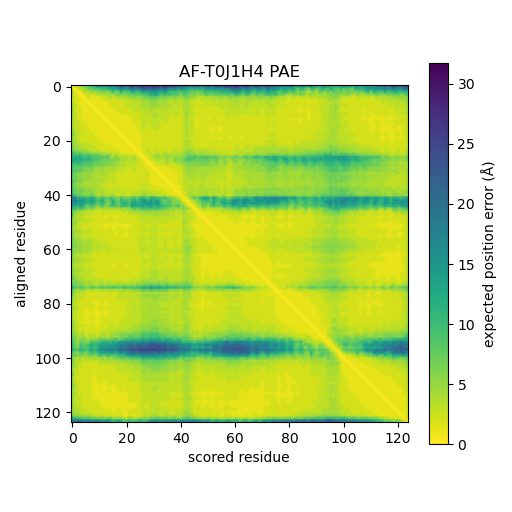4 81 LEU A N 1
ATOM 650 C CA . LEU A 1 81 ? 7.235 -0.700 -5.051 1.00 94.94 81 LEU A CA 1
ATOM 651 C C . LEU A 1 81 ? 8.086 0.579 -5.025 1.00 94.94 81 LEU A C 1
ATOM 653 O O . LEU A 1 81 ? 7.776 1.542 -5.732 1.00 94.94 81 LEU A O 1
ATOM 657 N N . ALA A 1 82 ? 9.192 0.581 -4.275 1.00 94.44 82 ALA A N 1
ATOM 658 C CA . ALA A 1 82 ? 10.131 1.703 -4.248 1.00 94.44 82 ALA A CA 1
ATOM 659 C C . ALA A 1 82 ? 10.688 2.003 -5.651 1.00 94.44 82 ALA A C 1
ATOM 661 O O . ALA A 1 82 ? 10.733 3.158 -6.083 1.00 94.44 82 ALA A O 1
ATOM 662 N N . SER A 1 83 ? 11.027 0.957 -6.410 1.00 93.31 83 SER A N 1
ATOM 663 C CA . SER A 1 83 ? 11.487 1.077 -7.797 1.00 93.31 83 SER A CA 1
ATOM 664 C C . SER A 1 83 ? 10.408 1.633 -8.731 1.00 93.31 83 SER A C 1
ATOM 666 O O . SER A 1 83 ? 10.722 2.430 -9.619 1.00 93.31 83 SER A O 1
ATOM 668 N N . ALA A 1 84 ? 9.144 1.240 -8.547 1.00 93.19 84 ALA A N 1
ATOM 669 C CA . ALA A 1 84 ? 8.025 1.772 -9.319 1.00 93.19 84 ALA A CA 1
ATOM 670 C C . ALA A 1 84 ? 7.843 3.280 -9.068 1.00 93.19 84 ALA A C 1
ATOM 672 O O . ALA A 1 84 ? 7.763 4.056 -10.024 1.00 93.19 84 ALA A O 1
ATOM 673 N N . TYR A 1 85 ? 7.874 3.718 -7.803 1.00 93.44 85 TYR A N 1
ATOM 674 C CA . TYR A 1 85 ? 7.797 5.141 -7.459 1.00 93.44 85 TYR A CA 1
ATOM 675 C C . TYR A 1 85 ? 8.991 5.942 -7.979 1.00 93.44 85 TYR A C 1
ATOM 677 O O . TYR A 1 85 ? 8.795 7.025 -8.535 1.00 93.44 85 TYR A O 1
ATOM 685 N N . ALA A 1 86 ? 10.214 5.418 -7.857 1.00 91.81 86 ALA A N 1
ATOM 686 C CA . ALA A 1 86 ? 11.410 6.066 -8.392 1.00 91.81 86 ALA A CA 1
ATOM 687 C C . ALA A 1 86 ? 11.298 6.283 -9.910 1.00 91.81 86 ALA A C 1
ATOM 689 O O . ALA A 1 86 ? 11.562 7.378 -10.413 1.00 91.81 86 ALA A O 1
ATOM 690 N N . LEU A 1 87 ? 10.823 5.266 -10.635 1.00 90.69 87 LEU A N 1
ATOM 691 C CA . LEU A 1 87 ? 10.604 5.354 -12.074 1.00 90.69 87 LEU A CA 1
ATOM 692 C C . LEU A 1 87 ? 9.497 6.354 -12.429 1.00 90.69 87 LEU A C 1
ATOM 694 O O . LEU A 1 87 ? 9.684 7.165 -13.334 1.00 90.69 87 LEU A O 1
ATOM 698 N N . ARG A 1 88 ? 8.372 6.354 -11.706 1.00 90.75 88 ARG A N 1
ATOM 699 C CA . ARG A 1 88 ? 7.311 7.350 -11.907 1.00 90.75 88 ARG A CA 1
ATOM 700 C C . ARG A 1 88 ? 7.828 8.771 -11.682 1.00 90.75 88 ARG A C 1
ATOM 702 O O . ARG A 1 88 ? 7.538 9.645 -12.494 1.00 90.75 88 ARG A O 1
ATOM 709 N N . ASN A 1 89 ? 8.584 9.006 -10.610 1.00 89.69 89 ASN A N 1
ATOM 710 C CA . ASN A 1 89 ? 9.151 10.323 -10.308 1.00 89.69 89 ASN A CA 1
ATOM 711 C C . ASN A 1 89 ? 10.105 10.766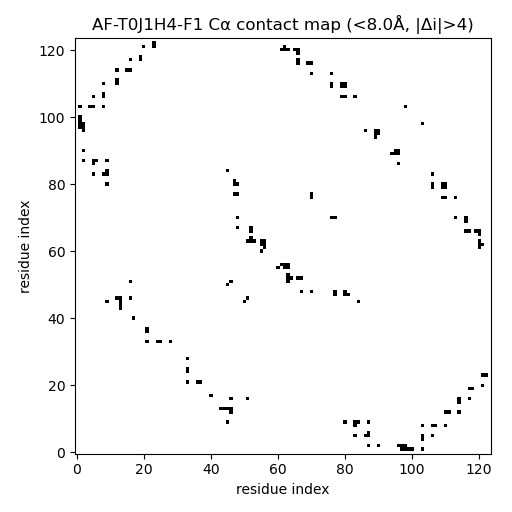 -11.421 1.00 89.69 89 ASN A C 1
ATOM 713 O O . ASN A 1 89 ? 10.003 11.892 -11.898 1.00 89.69 89 ASN A O 1
ATOM 717 N N . SER A 1 90 ? 10.967 9.863 -11.899 1.00 89.44 90 SER A N 1
ATOM 718 C CA . SER A 1 90 ? 11.835 10.128 -13.050 1.00 89.44 90 SER A CA 1
ATOM 719 C C . SER A 1 90 ? 11.030 10.543 -14.288 1.00 89.44 90 SER A C 1
ATOM 721 O O . SER A 1 90 ? 11.331 11.576 -14.880 1.00 89.44 90 SER A O 1
ATOM 723 N N . ILE A 1 91 ? 9.961 9.812 -14.629 1.00 88.25 91 ILE A N 1
ATOM 724 C CA . ILE A 1 91 ? 9.074 10.142 -15.760 1.00 88.25 91 ILE A CA 1
ATOM 725 C C . ILE A 1 91 ? 8.412 11.515 -15.567 1.00 88.25 91 ILE A C 1
ATOM 727 O O . ILE A 1 91 ? 8.360 12.307 -16.506 1.00 88.25 91 ILE A O 1
ATOM 731 N N . ALA A 1 92 ? 7.920 11.816 -14.362 1.00 84.00 92 ALA A N 1
ATOM 732 C CA . ALA A 1 92 ? 7.262 13.088 -14.056 1.00 84.00 92 ALA A CA 1
ATOM 733 C C . ALA A 1 92 ? 8.210 14.293 -14.185 1.00 84.00 92 ALA A C 1
ATOM 735 O O . ALA A 1 92 ? 7.778 15.374 -14.578 1.00 84.00 92 ALA A O 1
ATOM 736 N N . HIS A 1 93 ? 9.500 14.098 -13.908 1.00 85.12 93 HIS A N 1
ATOM 737 C CA . HIS A 1 93 ? 10.543 15.109 -14.089 1.00 85.12 93 HIS A CA 1
ATOM 738 C C . HIS A 1 93 ? 11.116 15.165 -15.518 1.00 85.12 93 HIS A C 1
ATOM 740 O O . HIS A 1 93 ? 12.100 15.860 -15.750 1.00 85.12 93 HIS A O 1
ATOM 746 N N . GLY A 1 94 ? 10.511 14.463 -16.484 1.00 80.44 94 GLY A N 1
ATOM 747 C CA . GLY A 1 94 ? 10.946 14.463 -17.885 1.00 80.44 94 GLY A CA 1
ATOM 748 C C . GLY A 1 94 ? 12.115 13.521 -18.184 1.00 80.44 94 GLY A C 1
ATOM 749 O O . GLY A 1 94 ? 12.698 13.593 -19.260 1.00 80.44 94 GLY A O 1
ATOM 750 N N . GLY A 1 95 ? 12.462 12.636 -17.248 1.00 77.81 95 GLY A N 1
ATOM 751 C CA . GLY A 1 95 ? 13.486 11.620 -17.443 1.00 77.81 95 GLY A CA 1
ATOM 752 C C . GLY A 1 95 ? 13.062 10.545 -18.442 1.00 77.81 95 GLY A C 1
ATOM 753 O O . GLY A 1 95 ? 11.880 10.222 -18.593 1.00 77.81 95 GLY A O 1
ATOM 754 N N . ASP A 1 96 ? 14.051 9.930 -19.091 1.00 68.19 96 ASP A N 1
ATOM 755 C CA . ASP A 1 96 ? 13.803 8.943 -20.141 1.00 68.19 96 ASP A CA 1
ATOM 756 C C . ASP A 1 96 ? 13.481 7.527 -19.649 1.00 68.19 96 ASP A C 1
ATOM 758 O O . ASP A 1 96 ? 13.355 6.605 -20.461 1.00 68.19 96 ASP A O 1
ATOM 762 N N . GLY A 1 97 ? 13.272 7.362 -18.338 1.00 63.72 97 GLY A N 1
ATOM 763 C CA . GLY A 1 97 ? 12.953 6.094 -17.692 1.00 63.72 97 GLY A CA 1
ATOM 764 C C . GLY A 1 97 ? 11.923 5.293 -18.487 1.00 63.72 97 GLY A C 1
ATOM 765 O O . GLY A 1 97 ? 10.759 5.674 -18.616 1.00 63.72 97 GLY A O 1
ATOM 766 N N . ASN A 1 98 ? 12.365 4.180 -19.063 1.00 64.31 98 ASN A N 1
ATOM 767 C CA . ASN A 1 98 ? 11.513 3.273 -19.809 1.00 64.31 98 ASN A CA 1
ATOM 768 C C . ASN A 1 98 ? 11.881 1.854 -19.395 1.00 64.31 98 ASN A C 1
ATOM 770 O O . ASN A 1 98 ? 13.015 1.418 -19.579 1.00 64.31 98 ASN A O 1
ATOM 774 N N . LYS A 1 99 ? 10.922 1.140 -18.812 1.00 70.38 99 LYS A N 1
ATOM 775 C CA . LYS A 1 99 ? 11.032 -0.303 -18.621 1.00 70.38 99 LYS A CA 1
ATOM 776 C C . LYS A 1 99 ? 10.215 -1.015 -19.691 1.00 70.38 99 LYS A C 1
ATOM 778 O O . LYS A 1 99 ? 9.252 -0.457 -20.215 1.00 70.38 99 LYS A O 1
ATOM 783 N N . GLY A 1 100 ? 10.595 -2.249 -20.007 1.00 79.94 100 GLY A N 1
ATOM 784 C CA . GLY A 1 100 ? 9.775 -3.113 -20.849 1.00 79.94 100 GLY A CA 1
ATOM 785 C C . GLY A 1 100 ? 8.422 -3.397 -20.193 1.00 79.94 100 GLY A C 1
ATOM 786 O O . GLY A 1 100 ? 8.307 -3.381 -18.966 1.00 79.94 100 GLY A O 1
ATOM 787 N N . LEU A 1 101 ? 7.408 -3.691 -21.010 1.00 83.12 101 LEU A N 1
ATOM 788 C CA . LEU A 1 101 ? 6.073 -4.078 -20.540 1.00 83.12 101 LEU A CA 1
ATOM 789 C C . LEU A 1 101 ? 6.098 -5.199 -19.472 1.00 83.12 101 LEU A C 1
ATOM 791 O O . LEU A 1 101 ? 5.425 -5.018 -18.460 1.00 83.12 101 LEU A O 1
ATOM 795 N N . PRO A 1 102 ? 6.945 -6.250 -19.580 1.00 87.25 102 PRO A N 1
ATOM 796 C CA . PRO A 1 102 ? 7.026 -7.292 -18.550 1.00 87.25 102 PRO A CA 1
ATOM 797 C C . PRO A 1 102 ? 7.413 -6.769 -17.162 1.00 87.25 102 PRO A C 1
ATOM 799 O O . PRO A 1 102 ? 6.935 -7.256 -16.144 1.00 87.25 102 PRO A O 1
ATOM 802 N N . SER A 1 103 ? 8.262 -5.740 -17.086 1.00 87.19 103 SER A N 1
ATOM 803 C CA . SER A 1 103 ? 8.624 -5.153 -15.793 1.00 87.19 103 SER A CA 1
ATOM 804 C C . SER A 1 103 ? 7.490 -4.328 -15.190 1.00 87.19 103 S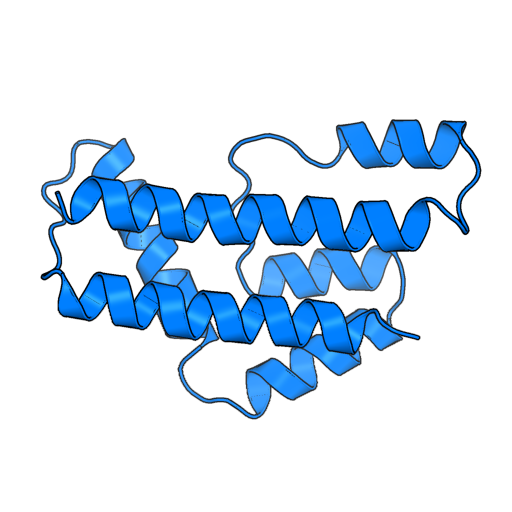ER A C 1
ATOM 806 O O . SER A 1 103 ? 7.398 -4.224 -13.972 1.00 87.19 103 SER A O 1
ATOM 808 N N . VAL A 1 104 ? 6.647 -3.715 -16.027 1.00 89.31 104 VAL A N 1
ATOM 809 C CA . VAL A 1 104 ? 5.455 -2.992 -15.559 1.00 89.31 104 VAL A CA 1
ATOM 810 C C . VAL A 1 104 ? 4.419 -3.979 -15.024 1.00 89.31 104 VAL A C 1
ATOM 812 O O . VAL A 1 104 ? 3.804 -3.714 -13.996 1.00 89.31 104 VAL A O 1
ATOM 815 N N . GLU A 1 105 ? 4.263 -5.130 -15.676 1.00 91.31 105 GLU A N 1
ATOM 816 C CA . GLU A 1 105 ? 3.409 -6.222 -15.197 1.00 91.31 105 GLU A CA 1
ATOM 817 C C . GLU A 1 105 ? 3.912 -6.800 -13.870 1.00 91.31 105 GLU A C 1
ATOM 819 O O . GLU A 1 105 ? 3.113 -6.991 -12.956 1.00 91.31 105 GLU A O 1
ATOM 824 N N . ALA A 1 106 ? 5.228 -6.994 -13.726 1.00 92.50 106 ALA A N 1
ATOM 825 C CA . ALA A 1 106 ? 5.833 -7.408 -12.460 1.00 92.50 106 ALA A CA 1
ATOM 826 C C . ALA A 1 106 ? 5.544 -6.395 -11.340 1.00 92.50 106 ALA A C 1
ATOM 828 O O . ALA A 1 106 ? 5.021 -6.769 -10.293 1.00 92.50 106 ALA A O 1
ATOM 829 N N . PHE A 1 107 ? 5.763 -5.098 -11.599 1.00 93.50 107 PHE A N 1
ATOM 830 C CA . PHE A 1 107 ? 5.405 -4.044 -10.647 1.00 93.50 107 PHE A CA 1
ATOM 831 C C . PHE A 1 107 ? 3.929 -4.085 -10.264 1.00 93.50 107 PHE A C 1
ATOM 833 O O . PHE A 1 107 ? 3.599 -3.971 -9.086 1.00 93.50 107 PHE A O 1
ATOM 840 N N . TYR A 1 108 ? 3.035 -4.252 -11.238 1.00 94.62 108 TYR A N 1
ATOM 841 C CA . TYR A 1 108 ? 1.607 -4.344 -10.966 1.00 94.62 108 TYR A CA 1
ATOM 842 C C . TYR A 1 108 ? 1.266 -5.553 -10.086 1.00 94.62 108 TYR A C 1
ATOM 844 O O . TYR A 1 108 ? 0.508 -5.407 -9.126 1.00 94.62 108 TYR A O 1
ATOM 852 N N . SER A 1 109 ? 1.836 -6.721 -10.387 1.00 96.38 109 SER A N 1
ATOM 853 C CA . SER A 1 109 ? 1.637 -7.948 -9.613 1.00 96.38 109 SER A CA 1
ATOM 854 C C . SER A 1 109 ? 2.074 -7.771 -8.158 1.00 96.38 109 SER A C 1
ATOM 856 O O . SER A 1 109 ? 1.291 -8.038 -7.246 1.00 96.38 109 SER A O 1
ATOM 858 N N . ASP A 1 110 ? 3.275 -7.238 -7.933 1.00 96.38 110 ASP A N 1
ATOM 859 C CA . ASP A 1 110 ? 3.799 -7.007 -6.584 1.00 96.38 110 ASP A CA 1
ATOM 860 C C . ASP A 1 110 ? 2.959 -5.966 -5.833 1.00 96.38 110 ASP A C 1
ATOM 862 O O . ASP A 1 110 ? 2.539 -6.194 -4.699 1.00 96.38 110 ASP A O 1
ATOM 866 N N . CYS A 1 111 ? 2.613 -4.852 -6.48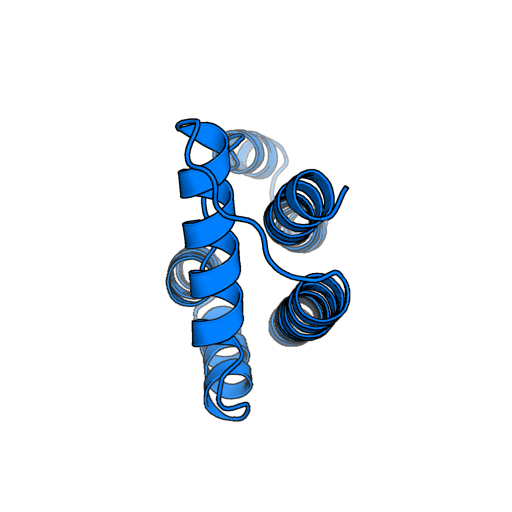8 1.00 96.25 111 CYS A N 1
ATOM 867 C CA . CYS A 1 111 ? 1.755 -3.816 -5.908 1.00 96.25 111 CYS A CA 1
ATOM 868 C C . CYS A 1 111 ? 0.371 -4.355 -5.526 1.00 96.25 111 CYS A C 1
ATOM 870 O O . CYS A 1 111 ? -0.177 -3.987 -4.487 1.00 96.25 111 CYS A O 1
ATOM 872 N N . LYS A 1 112 ? -0.206 -5.244 -6.342 1.00 97.38 112 LYS A N 1
ATOM 873 C CA . LYS A 1 112 ? -1.480 -5.904 -6.042 1.00 97.38 112 LYS A CA 1
ATOM 874 C C . LYS A 1 112 ? -1.368 -6.805 -4.810 1.00 97.38 112 LYS A C 1
ATOM 876 O O . LYS A 1 112 ? -2.284 -6.814 -3.984 1.00 97.38 112 LYS A O 1
ATOM 881 N N . SER A 1 113 ? -0.260 -7.523 -4.655 1.00 97.88 113 SER A N 1
ATOM 882 C CA . SER A 1 113 ? 0.004 -8.342 -3.467 1.00 97.88 113 SER A CA 1
ATOM 883 C C . SER A 1 113 ? 0.167 -7.488 -2.207 1.00 97.88 113 SER A C 1
ATOM 885 O O . SER A 1 113 ? -0.453 -7.789 -1.190 1.00 97.88 113 SER A O 1
ATOM 887 N N . ILE A 1 114 ? 0.877 -6.358 -2.294 1.00 97.75 114 ILE A N 1
ATOM 888 C CA . ILE A 1 114 ? 1.000 -5.380 -1.197 1.00 97.75 114 ILE A CA 1
ATOM 889 C C . ILE A 1 114 ? -0.375 -4.827 -0.796 1.00 97.75 114 ILE A C 1
ATOM 891 O O . ILE A 1 114 ? -0.720 -4.794 0.385 1.00 97.75 114 ILE A O 1
ATOM 895 N N . VAL A 1 115 ? -1.202 -4.434 -1.770 1.00 97.69 115 VAL A N 1
ATOM 896 C CA . VAL A 1 115 ? -2.574 -3.972 -1.504 1.00 97.69 115 VAL A CA 1
ATOM 897 C C . VAL A 1 115 ? -3.413 -5.078 -0.859 1.00 97.69 115 VAL A C 1
ATOM 899 O O . VAL A 1 115 ? -4.190 -4.805 0.053 1.00 97.69 115 VAL A O 1
ATOM 902 N N . THR A 1 116 ? -3.238 -6.331 -1.278 1.00 97.94 116 THR A N 1
ATOM 903 C CA . THR A 1 116 ? -3.918 -7.478 -0.659 1.00 97.94 116 THR A CA 1
ATOM 904 C C . THR A 1 116 ? -3.482 -7.652 0.797 1.00 97.94 116 THR A C 1
ATOM 906 O O . THR A 1 116 ? -4.337 -7.773 1.671 1.00 97.94 116 THR A O 1
ATOM 909 N N . ALA A 1 117 ? -2.182 -7.559 1.088 1.00 97.75 117 ALA A N 1
ATOM 910 C CA . ALA A 1 117 ? -1.663 -7.593 2.454 1.00 97.75 117 ALA A CA 1
ATOM 911 C C . ALA A 1 117 ? -2.262 -6.478 3.330 1.00 97.75 117 ALA A C 1
ATOM 913 O O . ALA A 1 117 ? -2.631 -6.725 4.476 1.00 97.75 117 ALA A O 1
ATOM 914 N N . LEU A 1 118 ? -2.433 -5.269 2.783 1.00 97.69 118 LEU A N 1
ATOM 915 C CA . LEU A 1 118 ? -3.100 -4.162 3.475 1.00 97.69 118 LEU A CA 1
ATOM 916 C C . LEU A 1 118 ? -4.579 -4.462 3.774 1.00 97.69 118 LEU A C 1
ATOM 918 O O . LEU A 1 118 ? -5.074 -4.145 4.859 1.00 97.69 118 LEU A O 1
ATOM 922 N N . ILE A 1 119 ? -5.298 -5.077 2.830 1.00 97.56 119 ILE A N 1
ATOM 923 C CA . ILE A 1 119 ? -6.690 -5.494 3.047 1.00 97.56 119 ILE A CA 1
ATOM 924 C C . ILE A 1 119 ? -6.762 -6.476 4.213 1.00 97.56 119 ILE A C 1
ATOM 926 O O . ILE A 1 119 ? -7.579 -6.258 5.108 1.00 97.56 119 ILE A O 1
ATOM 930 N N . GLU A 1 120 ? -5.926 -7.519 4.202 1.00 97.38 120 GLU A N 1
ATOM 931 C CA . GLU A 1 120 ? -5.882 -8.554 5.242 1.00 97.38 120 GLU A CA 1
ATOM 932 C C . GLU A 1 120 ? -5.507 -7.976 6.610 1.00 97.38 120 GLU A C 1
ATOM 934 O O . GLU A 1 120 ? -6.206 -8.223 7.592 1.00 97.38 120 GLU A O 1
ATOM 939 N N . ALA A 1 121 ? -4.466 -7.142 6.669 1.00 96.88 121 ALA A N 1
ATOM 940 C CA . ALA A 1 121 ? -3.986 -6.529 7.906 1.00 96.88 121 ALA A CA 1
ATOM 941 C C . ALA A 1 121 ? -5.041 -5.656 8.603 1.00 96.88 121 ALA A C 1
ATOM 943 O O . ALA A 1 121 ? -5.024 -5.520 9.823 1.00 96.88 121 ALA A O 1
ATOM 944 N N . THR A 1 122 ? -5.973 -5.087 7.834 1.00 95.31 122 THR A N 1
ATOM 945 C CA . THR A 1 122 ? -7.015 -4.179 8.333 1.00 95.31 122 THR A CA 1
ATOM 946 C C . THR A 1 122 ? -8.385 -4.844 8.484 1.00 95.31 122 THR A C 1
ATOM 948 O O . THR A 1 122 ? -9.378 -4.146 8.681 1.00 95.31 122 THR A O 1
ATOM 951 N N . LYS A 1 123 ? -8.501 -6.174 8.339 1.00 90.38 123 LYS A N 1
ATOM 952 C CA . LYS A 1 123 ? -9.793 -6.882 8.472 1.00 90.38 123 LYS A CA 1
ATOM 953 C C . LYS A 1 123 ? -10.353 -6.891 9.896 1.00 90.38 123 LYS A C 1
ATOM 955 O O . LYS A 1 123 ? -11.573 -6.969 10.037 1.00 90.38 123 LYS A O 1
ATOM 960 N N . ASN A 1 124 ? -9.485 -6.829 10.904 1.00 66.25 124 ASN A N 1
ATOM 961 C CA . ASN A 1 124 ? -9.840 -6.950 12.320 1.00 66.25 124 ASN A CA 1
ATOM 962 C C . ASN A 1 124 ? -10.191 -5.575 12.912 1.00 66.25 124 ASN A C 1
ATOM 964 O O . ASN A 1 124 ? -9.340 -4.663 12.848 1.00 66.25 124 ASN A O 1
#

Radius of gyration: 15.07 Å; Cα contacts (8 Å, |Δi|>4): 105; chains: 1; bounding box: 32×28×40 Å

Nearest PDB structures (foldseek):
  5fig-assembly2_F-2  TM=2.303E-01  e=5.803E+00  Bacillus subtilis
  5fig-assembly2_E-2  TM=2.931E-01  e=9.758E+00  Bacillus subtilis